Protein AF-A0A2E4CVR0-F1 (afdb_monomer)

Radius of gyration: 14.0 Å; Cα contacts (8 Å, |Δi|>4): 209; chains: 1; bounding box: 33×24×49 Å

Mean predicted aligned error: 4.01 Å

Sequence (113 aa):
MRNAGGAVSVIASYQAYIGGPDLYNSAGKRLDRPWQILRQDRANVHRFGKSQRGDQSDPFFASAKNREIMERMVANGSISPSAARRIVQGDVIVEVDILGDGDHGRAVNVTVY

Secondary structure (DSSP, 8-state):
-----PPPEEEEEEEEEE-GGGGB-TTSPBP-SHHHHHHHHHHIIIII--PPTTPPP-TTTTSHHHHHTHHHHHHHSEE-HHHHHHHHH--EEEEEEEEEETTEEEEEEEEE-

Solvent-accessible surface area (backbone atoms only — not comparable to full-atom values): 6256 Å² total; per-residue (Å²): 134,84,78,75,80,77,71,73,40,79,66,50,57,36,39,38,54,42,40,78,79,24,41,29,49,99,85,68,48,76,46,83,46,44,43,55,27,56,36,36,37,41,38,23,48,61,72,66,71,60,65,54,91,78,45,50,77,50,84,66,48,58,38,68,72,52,40,69,46,32,57,58,17,49,73,62,38,46,64,49,75,65,45,42,52,43,58,47,72,35,81,36,39,36,38,37,40,34,28,16,53,84,93,46,78,56,21,28,39,48,48,67,102

Structure (mmCIF, N/CA/C/O backbone):
data_AF-A0A2E4CVR0-F1
#
_entry.id   AF-A0A2E4CVR0-F1
#
loop_
_atom_site.group_PDB
_atom_site.id
_atom_site.type_symbol
_atom_site.label_atom_id
_atom_site.label_alt_id
_atom_site.label_comp_id
_atom_site.label_asym_id
_atom_site.label_entity_id
_atom_site.label_seq_id
_atom_site.pdbx_PDB_ins_code
_atom_site.Cartn_x
_atom_site.Cartn_y
_atom_site.Cartn_z
_atom_site.occupancy
_atom_site.B_iso_or_equiv
_atom_site.auth_seq_id
_atom_site.auth_comp_id
_atom_site.auth_asym_id
_atom_site.auth_atom_id
_atom_site.pdbx_PDB_model_num
ATOM 1 N N . MET A 1 1 ? 11.972 -2.521 -37.409 1.00 40.09 1 MET A N 1
ATOM 2 C CA . MET A 1 1 ? 12.687 -1.804 -36.332 1.00 40.09 1 MET A CA 1
ATOM 3 C C . MET A 1 1 ? 11.975 -2.125 -35.026 1.00 40.09 1 MET A C 1
ATOM 5 O O . MET A 1 1 ? 10.770 -1.932 -34.957 1.00 40.09 1 MET A O 1
ATOM 9 N N . ARG A 1 2 ? 12.658 -2.746 -34.057 1.00 43.44 2 ARG A N 1
ATOM 10 C CA . ARG A 1 2 ? 12.075 -3.099 -32.752 1.00 43.44 2 ARG A CA 1
ATOM 11 C C . ARG A 1 2 ? 12.126 -1.850 -31.868 1.00 43.44 2 ARG A C 1
ATOM 13 O O . ARG A 1 2 ? 13.224 -1.399 -31.563 1.00 43.44 2 ARG A O 1
ATOM 20 N N . ASN A 1 3 ? 10.975 -1.281 -31.512 1.00 42.12 3 ASN A N 1
ATOM 21 C CA . ASN A 1 3 ? 10.916 -0.208 -30.519 1.00 42.12 3 ASN A CA 1
ATOM 22 C C . ASN A 1 3 ? 11.388 -0.752 -29.165 1.00 42.12 3 ASN A C 1
ATOM 24 O O . ASN A 1 3 ? 10.982 -1.841 -28.756 1.00 42.12 3 ASN A O 1
ATOM 28 N N . ALA A 1 4 ? 12.289 -0.007 -28.528 1.00 46.53 4 ALA A N 1
ATOM 29 C CA . ALA A 1 4 ? 12.873 -0.305 -27.230 1.00 46.53 4 ALA A CA 1
ATOM 30 C C . ALA A 1 4 ? 11.780 -0.613 -26.193 1.00 46.53 4 ALA A C 1
ATOM 32 O O . ALA A 1 4 ? 10.773 0.089 -26.117 1.00 46.53 4 ALA A O 1
ATOM 33 N N . GLY A 1 5 ? 11.972 -1.671 -25.402 1.00 46.00 5 GLY A N 1
ATOM 34 C CA . GLY A 1 5 ? 11.118 -1.942 -24.251 1.00 46.00 5 GLY A CA 1
ATOM 35 C C . GLY A 1 5 ? 11.208 -0.767 -23.282 1.00 46.00 5 GLY A C 1
ATOM 36 O O . GLY A 1 5 ? 12.282 -0.523 -22.739 1.00 46.00 5 GLY A O 1
ATOM 37 N N . GLY A 1 6 ? 10.110 -0.022 -23.117 1.00 56.66 6 GLY A N 1
ATOM 38 C CA . GLY A 1 6 ? 10.044 1.132 -22.218 1.00 56.66 6 GLY A CA 1
ATOM 39 C C . GLY A 1 6 ? 10.534 0.749 -20.824 1.00 56.66 6 GLY A C 1
ATOM 40 O O . GLY A 1 6 ? 10.064 -0.245 -20.254 1.00 56.66 6 GLY A O 1
ATOM 41 N N . ALA A 1 7 ? 11.528 1.487 -20.330 1.00 65.88 7 ALA A N 1
ATOM 42 C CA . ALA A 1 7 ? 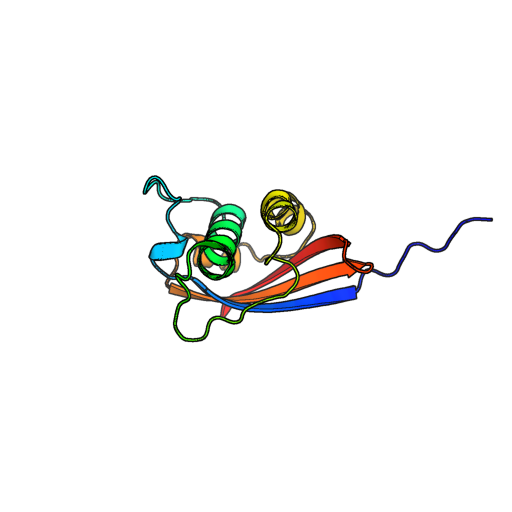12.136 1.240 -19.035 1.00 65.88 7 ALA A CA 1
ATOM 43 C C . ALA A 1 7 ? 11.077 1.435 -17.946 1.00 65.88 7 ALA A C 1
ATOM 45 O O . ALA A 1 7 ? 10.484 2.501 -17.834 1.00 65.88 7 ALA A O 1
ATOM 46 N N . VAL A 1 8 ? 10.830 0.390 -17.160 1.00 80.25 8 VAL A N 1
ATOM 47 C CA . VAL A 1 8 ? 9.960 0.483 -15.988 1.00 80.25 8 VAL A CA 1
ATOM 48 C C . VAL A 1 8 ? 10.689 1.302 -14.922 1.00 80.25 8 VAL A C 1
ATOM 50 O O . VAL A 1 8 ? 11.792 0.929 -14.525 1.00 80.25 8 VAL A O 1
ATOM 53 N N . SER A 1 9 ? 10.089 2.400 -14.466 1.00 91.81 9 SER A N 1
ATOM 54 C CA . SER A 1 9 ? 10.618 3.271 -13.408 1.00 91.81 9 SER A CA 1
ATOM 55 C C . SER A 1 9 ? 9.591 3.468 -12.294 1.00 91.81 9 SER A C 1
ATOM 57 O O . SER A 1 9 ? 8.423 3.101 -12.441 1.00 91.81 9 SER A O 1
ATOM 59 N N . VAL A 1 10 ? 10.020 4.034 -11.163 1.00 95.50 10 VAL A N 1
ATOM 60 C CA . VAL A 1 10 ? 9.088 4.508 -10.133 1.00 95.50 10 VAL A CA 1
ATOM 61 C C . VAL A 1 10 ? 8.384 5.753 -10.670 1.00 95.50 10 VAL A C 1
ATOM 63 O O . VAL A 1 10 ? 9.034 6.760 -10.949 1.00 95.50 10 VAL A O 1
ATOM 66 N N . ILE A 1 11 ? 7.065 5.669 -10.842 1.00 95.69 11 ILE A N 1
ATOM 67 C CA . ILE A 1 11 ? 6.233 6.758 -11.381 1.00 95.69 11 ILE A CA 1
ATOM 68 C C . ILE A 1 11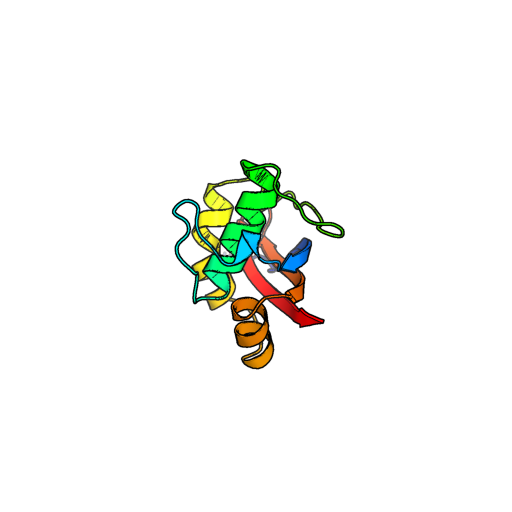 ? 5.529 7.558 -10.279 1.00 95.69 11 ILE A C 1
ATOM 70 O O . ILE A 1 11 ? 5.162 8.711 -10.492 1.00 95.69 11 ILE A O 1
ATOM 74 N N . ALA A 1 12 ? 5.347 6.956 -9.104 1.00 96.19 12 ALA A N 1
ATOM 75 C CA . ALA A 1 12 ? 4.890 7.600 -7.879 1.00 96.19 12 ALA A CA 1
ATOM 76 C C . ALA A 1 12 ? 5.189 6.686 -6.684 1.00 96.19 12 ALA A C 1
ATOM 78 O O . ALA A 1 12 ? 5.345 5.477 -6.860 1.00 96.19 12 ALA A O 1
ATOM 79 N N . SER A 1 13 ? 5.193 7.255 -5.483 1.00 97.56 13 SER A N 1
ATOM 80 C CA . SER A 1 13 ? 5.299 6.505 -4.231 1.00 97.56 13 SER A CA 1
ATOM 81 C C . SER A 1 13 ? 4.402 7.127 -3.169 1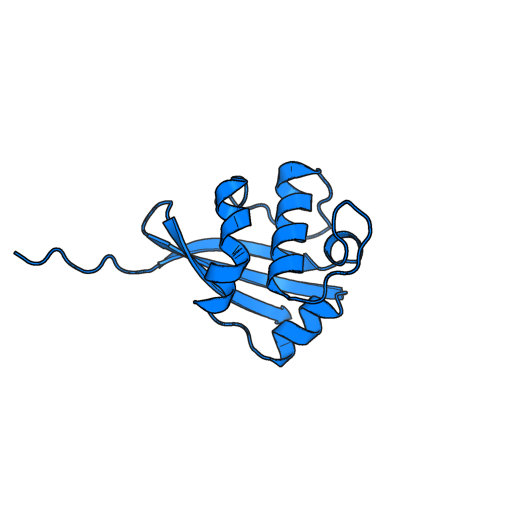.00 97.56 13 SER A C 1
ATOM 83 O O . SER A 1 13 ? 4.055 8.307 -3.269 1.00 97.56 13 SER A O 1
ATOM 85 N N . TYR A 1 14 ? 4.029 6.346 -2.157 1.00 98.31 14 TYR A N 1
ATOM 86 C CA . TYR A 1 14 ? 3.346 6.865 -0.975 1.00 98.31 14 TYR A CA 1
ATOM 87 C C . TYR A 1 14 ? 3.679 6.074 0.285 1.00 98.31 14 TYR A C 1
ATOM 89 O O . TYR A 1 14 ? 3.913 4.865 0.245 1.00 98.31 14 TYR A O 1
ATOM 97 N N . GLN A 1 15 ? 3.618 6.770 1.417 1.00 98.44 15 GLN A N 1
ATOM 98 C CA . GLN A 1 15 ? 3.555 6.172 2.744 1.00 98.44 15 GLN A CA 1
ATOM 99 C C . GLN A 1 15 ? 2.105 6.117 3.241 1.00 98.44 15 GLN A C 1
ATOM 101 O O . GLN A 1 15 ? 1.337 7.059 3.033 1.00 98.44 15 GLN A O 1
ATOM 106 N N . ALA A 1 16 ? 1.728 5.026 3.906 1.00 98.12 16 ALA A N 1
ATOM 107 C CA . ALA A 1 16 ? 0.419 4.882 4.539 1.00 98.12 16 ALA A CA 1
ATOM 108 C C . ALA A 1 16 ? 0.511 4.100 5.850 1.00 98.12 16 ALA A C 1
ATOM 110 O O . ALA A 1 16 ? 1.328 3.188 5.982 1.00 98.12 16 ALA A O 1
ATOM 111 N N . TYR A 1 17 ? -0.346 4.433 6.807 1.00 98.44 17 TYR A N 1
ATOM 112 C CA . TYR A 1 17 ? -0.561 3.656 8.017 1.00 98.44 17 TYR A CA 1
ATOM 113 C C . TYR A 1 17 ? -1.821 2.804 7.856 1.00 98.44 17 TYR A C 1
ATOM 115 O O . TYR A 1 17 ? -2.935 3.316 7.891 1.00 98.44 17 TYR A O 1
ATOM 123 N N . ILE A 1 18 ? -1.633 1.488 7.726 1.00 98.44 18 ILE A N 1
ATOM 124 C CA . ILE A 1 18 ? -2.720 0.522 7.551 1.00 98.44 18 ILE A CA 1
ATOM 125 C C . ILE A 1 18 ? -3.430 0.322 8.887 1.00 98.44 18 ILE A C 1
ATOM 127 O O . ILE A 1 18 ? -2.974 -0.449 9.740 1.00 98.44 18 ILE A O 1
ATOM 131 N N . GLY A 1 19 ? -4.551 1.013 9.076 1.00 96.38 19 GLY A N 1
ATOM 132 C CA . GLY A 1 19 ? -5.345 0.932 10.295 1.00 96.38 19 GLY A CA 1
ATOM 133 C C . GLY A 1 19 ? -6.641 0.155 10.136 1.00 96.38 19 GLY A C 1
ATOM 134 O O . GLY A 1 19 ? -6.956 -0.421 9.097 1.00 96.38 19 GLY A O 1
ATOM 135 N N . GLY A 1 20 ? -7.435 0.156 11.209 1.00 97.19 20 GLY A N 1
ATOM 136 C CA . GLY A 1 20 ? -8.728 -0.528 11.262 1.00 97.19 20 GLY A CA 1
ATOM 137 C C . GLY A 1 20 ? -9.634 -0.285 10.042 1.00 97.19 20 GLY A C 1
ATOM 138 O O . GLY A 1 20 ? -10.140 -1.269 9.506 1.00 97.19 20 GLY A O 1
ATOM 139 N N . PRO A 1 21 ? -9.834 0.963 9.569 1.00 96.75 21 PRO A N 1
ATOM 140 C CA . PRO A 1 21 ? -10.681 1.259 8.407 1.00 96.75 21 PRO A CA 1
ATOM 141 C C . PRO A 1 21 ? -10.257 0.595 7.089 1.00 96.75 21 PRO A C 1
ATOM 143 O O . PRO A 1 21 ? -11.108 0.406 6.219 1.00 96.75 21 PRO A O 1
ATOM 146 N N . ASP A 1 22 ? -8.984 0.235 6.928 1.00 98.19 22 ASP A N 1
ATOM 147 C CA . ASP A 1 22 ? -8.456 -0.357 5.689 1.00 98.19 22 ASP A CA 1
ATOM 148 C C . ASP A 1 22 ? -8.638 -1.872 5.643 1.00 98.19 22 ASP A C 1
ATOM 150 O O . ASP A 1 22 ? -8.597 -2.491 4.581 1.00 98.19 22 ASP A O 1
ATOM 154 N N . LEU A 1 23 ? -8.883 -2.483 6.804 1.00 98.69 23 LEU A N 1
ATOM 155 C CA . LEU A 1 23 ? -9.044 -3.927 6.945 1.00 98.69 23 LEU A CA 1
ATOM 156 C C . LEU A 1 23 ? -10.434 -4.412 6.519 1.00 98.69 23 LEU A C 1
ATOM 158 O O . LEU A 1 23 ? -10.670 -5.619 6.491 1.00 98.69 23 LEU A O 1
ATOM 162 N N . TYR A 1 24 ? -11.362 -3.512 6.188 1.00 98.44 24 TYR A N 1
ATOM 163 C CA . TYR A 1 24 ? -12.746 -3.857 5.867 1.00 98.44 24 TYR A CA 1
ATOM 164 C C . TYR A 1 24 ? -13.204 -3.181 4.583 1.00 98.44 24 TYR A C 1
ATOM 166 O O . TYR A 1 24 ? -12.956 -2.000 4.360 1.00 98.44 24 TYR A O 1
ATOM 174 N N . ASN A 1 25 ? -13.942 -3.915 3.753 1.00 96.88 25 ASN A N 1
ATOM 175 C CA . ASN A 1 25 ? -14.592 -3.301 2.601 1.00 96.88 25 ASN A CA 1
ATOM 176 C C . ASN A 1 25 ? -15.762 -2.390 3.024 1.00 96.88 25 ASN A C 1
ATOM 178 O O . ASN A 1 25 ? -16.175 -2.356 4.183 1.00 96.88 25 ASN A O 1
ATOM 182 N N . SER A 1 26 ? -16.371 -1.698 2.059 1.00 93.00 26 SER A N 1
ATOM 183 C CA . SER A 1 26 ? -17.511 -0.802 2.309 1.00 93.00 26 SER A CA 1
ATOM 184 C C . SER A 1 26 ? -18.762 -1.482 2.887 1.00 93.00 26 SER A C 1
ATOM 186 O O . SER A 1 26 ? -19.659 -0.782 3.343 1.00 93.00 26 SER A O 1
ATOM 188 N N . ALA A 1 27 ? -18.839 -2.816 2.863 1.00 96.31 27 ALA A N 1
ATOM 189 C CA . ALA A 1 27 ? -19.907 -3.598 3.487 1.00 96.31 27 ALA A CA 1
ATOM 190 C C . ALA A 1 27 ? -19.531 -4.113 4.893 1.00 96.31 27 ALA A C 1
ATOM 192 O O . ALA A 1 27 ? -20.271 -4.902 5.472 1.00 96.31 27 ALA A O 1
ATOM 193 N N . GLY A 1 28 ? -18.373 -3.718 5.434 1.00 96.81 28 GLY A N 1
ATOM 194 C CA . GLY A 1 28 ? -17.888 -4.154 6.745 1.00 96.81 28 GLY A CA 1
ATOM 195 C C . GLY A 1 28 ? -17.295 -5.566 6.766 1.00 96.81 28 GLY A C 1
ATOM 196 O O . GLY A 1 28 ? -17.028 -6.099 7.841 1.00 96.81 28 GLY A O 1
ATOM 197 N N . LYS A 1 29 ? -17.067 -6.201 5.608 1.00 98.50 29 LYS A N 1
ATOM 198 C CA . LYS A 1 29 ? -16.439 -7.530 5.546 1.00 98.50 29 LYS A CA 1
ATOM 199 C C . LYS A 1 29 ? -14.922 -7.403 5.666 1.00 98.50 29 LYS A C 1
ATOM 201 O O . LYS A 1 29 ? -14.311 -6.648 4.909 1.00 98.50 29 LYS A O 1
ATOM 206 N N . ARG A 1 30 ? -14.330 -8.192 6.573 1.00 98.50 30 ARG A N 1
ATOM 207 C CA . ARG A 1 30 ? -12.875 -8.291 6.760 1.00 98.50 30 ARG A CA 1
ATOM 208 C C . ARG A 1 30 ? -12.194 -8.746 5.468 1.00 98.50 30 ARG A C 1
ATOM 210 O O . ARG A 1 30 ? -12.615 -9.725 4.850 1.00 98.50 30 ARG A O 1
ATOM 217 N N . LEU A 1 31 ? -11.147 -8.026 5.093 1.00 98.75 31 LEU A N 1
ATOM 218 C CA . LEU A 1 31 ? -10.271 -8.323 3.969 1.00 98.75 31 LEU A CA 1
ATOM 219 C C . LEU A 1 31 ? -9.131 -9.238 4.429 1.00 98.75 31 LEU A C 1
ATOM 221 O O . LEU A 1 31 ? -8.616 -9.092 5.540 1.00 98.75 31 LEU A O 1
ATOM 225 N N . ASP A 1 32 ? -8.753 -10.187 3.577 1.00 98.50 32 ASP A N 1
ATOM 226 C CA . ASP A 1 32 ? -7.788 -11.247 3.892 1.00 98.50 32 ASP A CA 1
ATOM 227 C C . ASP A 1 32 ? -6.601 -11.298 2.917 1.00 98.50 32 ASP A C 1
ATOM 229 O O . ASP A 1 32 ? -5.667 -12.081 3.108 1.00 98.50 32 ASP A O 1
ATOM 233 N N . ARG A 1 33 ? -6.594 -10.437 1.890 1.00 98.69 33 ARG A N 1
ATOM 234 C CA . ARG A 1 33 ? -5.476 -10.289 0.952 1.00 98.69 33 ARG A CA 1
ATOM 235 C C . ARG A 1 33 ? -4.823 -8.907 1.062 1.00 98.69 33 ARG A C 1
ATOM 237 O O . ARG A 1 33 ? -5.537 -7.905 1.083 1.00 98.69 33 ARG A O 1
ATOM 244 N N . PRO A 1 34 ? -3.479 -8.815 1.004 1.00 98.62 34 PRO A N 1
ATOM 245 C CA . PRO A 1 34 ? -2.769 -7.534 1.045 1.00 98.62 34 PRO A CA 1
ATOM 246 C C . PRO A 1 34 ? -3.235 -6.548 -0.030 1.00 98.62 34 PRO A C 1
ATOM 248 O O . PRO A 1 34 ? -3.458 -5.378 0.258 1.00 98.62 34 PRO A O 1
ATOM 251 N N . TRP A 1 35 ? -3.455 -7.021 -1.262 1.00 98.81 35 TRP A N 1
ATOM 252 C CA . TRP A 1 35 ? -3.909 -6.157 -2.354 1.00 98.81 35 TRP A CA 1
ATOM 253 C C . TRP A 1 35 ? -5.307 -5.578 -2.110 1.00 98.81 35 TRP A C 1
ATOM 255 O O . TRP A 1 35 ? -5.593 -4.478 -2.576 1.00 98.81 35 TRP A O 1
ATOM 265 N N . GLN A 1 36 ? -6.183 -6.293 -1.390 1.00 98.88 36 GLN A N 1
ATOM 266 C CA . GLN A 1 36 ? -7.514 -5.788 -1.051 1.00 98.88 36 GLN A CA 1
ATOM 267 C C . GLN A 1 36 ? -7.396 -4.623 -0.076 1.00 98.88 36 GLN A C 1
ATOM 269 O O . GLN A 1 36 ? -8.067 -3.614 -0.257 1.00 98.88 36 GLN A O 1
ATOM 274 N N . ILE A 1 37 ? -6.524 -4.768 0.922 1.00 98.81 37 ILE A N 1
ATOM 275 C CA . ILE A 1 37 ? -6.297 -3.777 1.974 1.00 98.81 37 ILE A CA 1
ATOM 276 C C . ILE A 1 37 ? -5.633 -2.531 1.392 1.00 98.81 37 ILE A C 1
ATOM 278 O O . ILE A 1 37 ? -6.160 -1.443 1.567 1.00 98.81 37 ILE A O 1
ATOM 282 N N . LEU A 1 38 ? -4.576 -2.683 0.585 1.00 98.69 38 LEU A N 1
ATOM 283 C CA . LEU A 1 38 ? -3.958 -1.556 -0.129 1.00 98.69 38 LEU A CA 1
ATOM 284 C C . LEU A 1 38 ? -4.965 -0.843 -1.050 1.00 98.69 38 LEU A C 1
ATOM 286 O O . LEU A 1 38 ? -5.002 0.383 -1.118 1.00 98.69 38 LEU A O 1
ATOM 290 N N . ARG A 1 39 ? -5.831 -1.591 -1.749 1.00 98.69 39 ARG A N 1
ATOM 291 C CA . ARG A 1 39 ? -6.897 -1.000 -2.576 1.00 98.69 39 ARG A CA 1
ATOM 292 C C . ARG A 1 39 ? -7.920 -0.239 -1.726 1.00 98.69 39 ARG A C 1
ATOM 294 O O . ARG A 1 39 ? -8.385 0.817 -2.157 1.00 98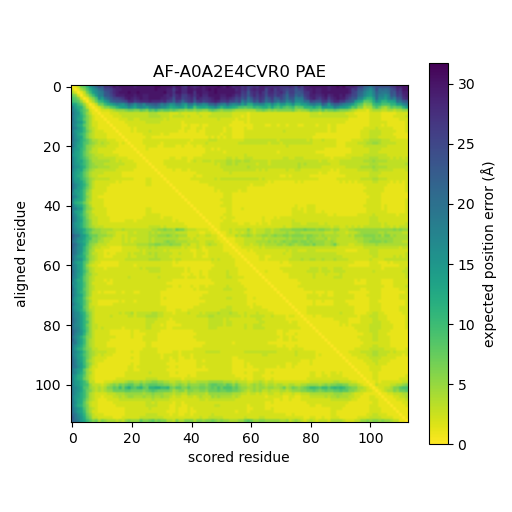.69 39 ARG A O 1
ATOM 301 N N . GLN A 1 40 ? -8.303 -0.787 -0.574 1.00 98.69 40 GLN A N 1
ATOM 302 C CA . GLN A 1 40 ? -9.267 -0.179 0.339 1.00 98.69 40 GLN A CA 1
ATOM 303 C C . GLN A 1 40 ? -8.706 1.092 0.978 1.00 98.69 40 GLN A C 1
ATOM 305 O O . GLN A 1 40 ? -9.398 2.103 0.959 1.00 98.69 40 GLN A O 1
ATOM 310 N N . ASP A 1 41 ? -7.455 1.068 1.428 1.00 98.50 41 ASP A N 1
ATOM 311 C CA . ASP A 1 41 ? -6.692 2.228 1.900 1.00 98.50 41 ASP A CA 1
ATOM 312 C C . ASP A 1 41 ? -6.672 3.342 0.839 1.00 98.50 41 ASP A C 1
ATOM 314 O O . ASP A 1 41 ? -7.153 4.454 1.067 1.00 98.50 41 ASP A O 1
ATOM 318 N N . ARG A 1 42 ? -6.287 3.027 -0.405 1.00 98.44 42 ARG A N 1
ATOM 319 C CA . ARG A 1 42 ? -6.323 4.025 -1.487 1.00 98.44 42 ARG A CA 1
ATOM 320 C C . ARG A 1 42 ? -7.734 4.521 -1.810 1.00 98.44 42 ARG A C 1
ATOM 322 O O . ARG A 1 42 ? -7.905 5.666 -2.225 1.00 98.44 42 ARG A O 1
ATOM 329 N N . ALA A 1 43 ? -8.771 3.706 -1.625 1.00 98.38 43 ALA A N 1
ATOM 330 C CA . ALA A 1 43 ? -10.150 4.181 -1.732 1.00 98.38 43 ALA A CA 1
ATOM 331 C C . ALA A 1 43 ? -10.543 5.079 -0.544 1.00 98.38 43 ALA A C 1
ATOM 333 O O . ALA A 1 43 ? -11.252 6.068 -0.738 1.00 98.38 43 ALA A O 1
ATOM 334 N N . ASN A 1 44 ? -10.077 4.773 0.666 1.00 97.81 44 ASN A N 1
ATOM 335 C CA . ASN A 1 44 ? -10.298 5.569 1.867 1.00 97.81 44 ASN A CA 1
ATOM 336 C C . ASN A 1 44 ? -9.705 6.972 1.705 1.00 97.81 44 ASN A C 1
ATOM 338 O O . ASN A 1 44 ? -10.440 7.946 1.881 1.00 97.81 44 ASN A O 1
ATOM 342 N N . VAL A 1 45 ? -8.456 7.076 1.250 1.00 97.56 45 VAL A N 1
ATOM 343 C CA . VAL A 1 45 ? -7.785 8.358 0.981 1.00 97.56 45 VAL A CA 1
ATOM 344 C C . VAL A 1 45 ? -8.465 9.133 -0.154 1.00 97.56 45 VAL A C 1
ATOM 346 O O . VAL A 1 45 ? -8.875 10.275 0.041 1.00 97.56 45 VAL A O 1
ATOM 349 N N . HIS A 1 46 ? -8.645 8.519 -1.331 1.00 97.69 46 HIS A N 1
ATOM 350 C CA . HIS A 1 46 ? -9.012 9.262 -2.551 1.00 97.69 46 HIS A CA 1
ATOM 351 C C . HIS A 1 46 ? -10.509 9.395 -2.827 1.00 97.69 46 HIS A C 1
ATOM 353 O O . HIS A 1 46 ? -10.919 10.264 -3.592 1.00 97.69 46 HIS A O 1
ATOM 359 N N . ARG A 1 47 ? -11.342 8.513 -2.267 1.00 96.81 47 ARG A N 1
ATOM 360 C CA . ARG A 1 47 ? -12.791 8.500 -2.530 1.00 96.81 47 ARG A CA 1
ATOM 361 C C . ARG A 1 47 ? -13.612 8.848 -1.299 1.00 96.81 47 ARG A C 1
ATOM 363 O O . ARG A 1 47 ? -14.634 9.513 -1.436 1.00 96.81 47 ARG A O 1
ATOM 370 N N . PHE A 1 48 ? -13.221 8.353 -0.127 1.00 94.75 48 PHE A N 1
ATOM 371 C CA . PHE A 1 48 ? -14.052 8.454 1.074 1.00 94.75 48 PHE A CA 1
ATOM 372 C C . PHE A 1 48 ? -13.604 9.542 2.056 1.00 94.75 48 PHE A C 1
ATOM 374 O O . PHE A 1 48 ? -14.329 9.794 3.014 1.00 94.75 48 PHE A O 1
ATOM 381 N N . GLY A 1 49 ? -12.443 10.175 1.842 1.00 92.31 49 GLY A N 1
ATOM 382 C CA . GLY A 1 49 ? -11.896 11.180 2.759 1.00 92.31 49 GLY A CA 1
ATOM 383 C C . GLY A 1 49 ? -11.547 10.613 4.142 1.00 92.31 49 GLY A C 1
ATOM 384 O O . GLY A 1 49 ? -11.556 11.343 5.127 1.00 92.31 49 GLY A O 1
ATOM 385 N N . LYS A 1 50 ? -11.273 9.305 4.225 1.00 93.19 50 LYS A N 1
ATOM 386 C CA . LYS A 1 50 ? -10.954 8.557 5.452 1.00 93.19 50 LYS A CA 1
ATOM 387 C C . LYS A 1 50 ? -9.447 8.317 5.578 1.00 93.19 50 LYS A C 1
ATOM 389 O O . LYS A 1 50 ? -9.018 7.185 5.751 1.00 93.19 50 LYS A O 1
ATOM 394 N N . SER A 1 51 ? -8.656 9.375 5.435 1.00 91.88 51 SER A N 1
ATOM 395 C CA . SER A 1 51 ? -7.200 9.303 5.596 1.00 91.88 51 SER A CA 1
ATOM 396 C C . SER A 1 51 ? -6.819 9.235 7.076 1.00 91.88 51 SER A C 1
ATOM 398 O O . SER A 1 51 ? -7.455 9.876 7.918 1.00 91.88 51 SER A O 1
ATOM 400 N N . GLN A 1 52 ? -5.767 8.493 7.394 1.00 92.81 52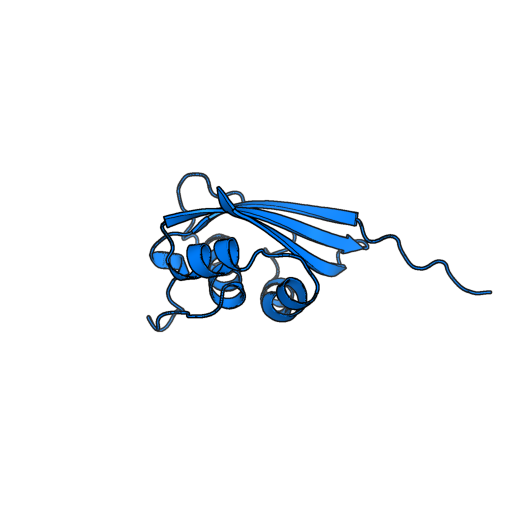 GLN A N 1
ATOM 401 C CA . GLN A 1 52 ? -5.190 8.382 8.727 1.00 92.81 52 GLN A CA 1
ATOM 402 C C . GLN A 1 52 ? -3.980 9.313 8.890 1.00 92.81 52 GLN A C 1
ATOM 404 O O . GLN A 1 52 ? -3.407 9.828 7.928 1.00 92.81 52 GLN A O 1
ATOM 409 N N . ARG A 1 53 ? -3.593 9.588 10.142 1.00 93.25 53 ARG A N 1
ATOM 410 C CA . ARG A 1 53 ? -2.459 10.474 10.434 1.00 93.25 53 ARG A CA 1
ATOM 411 C C . ARG A 1 53 ? -1.168 9.869 9.879 1.00 93.25 53 ARG A C 1
ATOM 413 O O . ARG A 1 53 ? -0.772 8.793 10.307 1.00 93.25 53 ARG A O 1
ATOM 420 N N . GLY A 1 54 ? -0.485 10.623 9.020 1.00 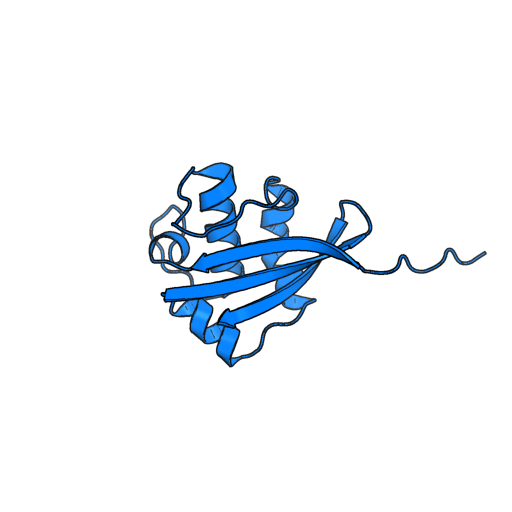89.50 54 GLY A N 1
ATOM 421 C CA . GLY A 1 54 ? 0.766 10.200 8.385 1.00 89.50 54 GLY A CA 1
ATOM 422 C C . GLY A 1 54 ? 0.581 9.617 6.984 1.00 89.50 54 GLY A C 1
ATOM 423 O O . GLY A 1 54 ? 1.577 9.439 6.290 1.00 89.50 54 GLY A O 1
ATOM 424 N N . ASP A 1 55 ? -0.658 9.388 6.541 1.00 96.31 55 ASP A N 1
ATOM 425 C CA . ASP A 1 55 ? -0.915 8.951 5.173 1.00 96.31 55 ASP A CA 1
ATOM 426 C C . ASP A 1 55 ? -0.566 10.043 4.171 1.00 96.31 55 ASP A C 1
ATOM 428 O O . ASP A 1 55 ? -0.918 11.217 4.321 1.00 96.31 55 ASP A O 1
ATOM 432 N N . GLN A 1 56 ? 0.078 9.616 3.097 1.00 97.88 56 GLN A N 1
ATOM 433 C CA . GLN A 1 56 ? 0.325 10.432 1.928 1.00 97.88 56 GLN A CA 1
ATOM 434 C C . GLN A 1 56 ? -0.711 10.118 0.850 1.00 97.88 56 GLN A C 1
ATOM 436 O O . GLN A 1 56 ? -1.120 8.969 0.645 1.00 97.88 56 GLN A O 1
ATOM 441 N N . SER A 1 57 ? -1.120 11.166 0.141 1.00 96.31 57 SER A N 1
ATOM 442 C CA . SER A 1 57 ? -1.844 11.033 -1.119 1.00 96.31 57 SER A CA 1
ATOM 443 C C . SER A 1 57 ? -0.876 10.653 -2.242 1.00 96.31 57 SER A C 1
ATOM 445 O O . SER A 1 57 ? 0.334 10.839 -2.123 1.00 96.31 57 SER A O 1
ATOM 447 N N . ASP A 1 58 ? -1.414 10.152 -3.348 1.00 95.62 58 ASP A N 1
ATOM 448 C CA . ASP A 1 58 ? -0.654 9.806 -4.542 1.00 95.62 58 ASP A CA 1
ATOM 449 C C . ASP A 1 58 ? -1.469 10.103 -5.814 1.00 95.62 58 ASP A C 1
ATOM 451 O O 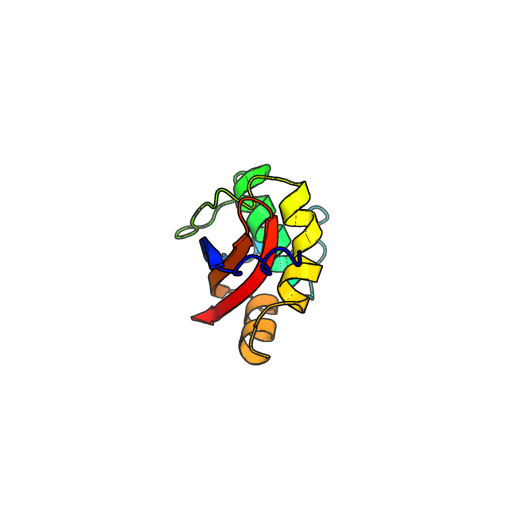. ASP A 1 58 ? -2.679 9.866 -5.852 1.00 95.62 58 ASP A O 1
ATOM 455 N N . PRO A 1 59 ? -0.848 10.621 -6.885 1.00 93.44 59 PRO A N 1
ATOM 456 C CA . PRO A 1 59 ? -1.584 10.981 -8.095 1.00 93.44 59 PRO A CA 1
ATOM 457 C C . PRO A 1 59 ? -2.096 9.756 -8.871 1.00 93.44 59 PRO A C 1
ATOM 459 O O . PRO A 1 59 ? -3.044 9.869 -9.647 1.00 93.44 59 PRO A O 1
ATOM 462 N N . PHE A 1 60 ? -1.494 8.578 -8.675 1.00 96.88 60 PHE A N 1
ATOM 463 C CA . PHE A 1 60 ? -1.787 7.384 -9.464 1.00 96.88 60 PHE A CA 1
ATOM 464 C C . PHE A 1 60 ? -3.119 6.738 -9.063 1.00 96.88 60 PHE A C 1
ATOM 466 O O . PHE A 1 60 ? -3.979 6.482 -9.911 1.00 96.88 60 PHE A O 1
ATOM 473 N N . PHE A 1 61 ? -3.327 6.505 -7.770 1.00 97.81 61 PHE A N 1
ATOM 474 C CA . PHE A 1 61 ? -4.512 5.867 -7.212 1.00 97.81 61 PHE A CA 1
ATOM 475 C C . PHE A 1 61 ? -5.654 6.834 -6.911 1.00 97.81 61 PHE A C 1
ATOM 477 O O . PHE A 1 61 ? -6.702 6.377 -6.452 1.00 97.81 61 PHE A O 1
ATOM 484 N N . ALA A 1 62 ? -5.539 8.118 -7.265 1.00 96.25 62 ALA A N 1
ATOM 485 C CA . ALA A 1 62 ? -6.694 9.010 -7.386 1.00 96.25 62 ALA A CA 1
ATOM 486 C C . ALA A 1 62 ? -7.734 8.445 -8.382 1.00 96.25 62 ALA A C 1
ATOM 488 O O . ALA A 1 62 ? -8.947 8.503 -8.150 1.00 96.25 62 ALA A O 1
ATOM 489 N N . SER A 1 63 ? -7.267 7.782 -9.447 1.00 97.00 63 SER A N 1
ATOM 490 C CA . SER A 1 63 ? -8.106 7.105 -10.441 1.00 97.00 63 SER A CA 1
ATOM 491 C C . SER A 1 63 ? -8.686 5.780 -9.929 1.00 97.00 63 SER A C 1
ATOM 493 O O . SER A 1 63 ? -7.963 4.879 -9.497 1.00 97.00 63 SER A O 1
ATOM 495 N N . ALA A 1 64 ? -10.007 5.609 -10.057 1.00 97.31 64 ALA A N 1
ATOM 496 C CA . ALA A 1 64 ? -10.682 4.349 -9.732 1.00 97.31 64 ALA A CA 1
ATOM 497 C C . ALA A 1 64 ? -10.163 3.167 -10.566 1.00 97.31 64 ALA A C 1
ATOM 499 O O . ALA A 1 64 ? -9.894 2.104 -10.010 1.00 97.31 64 ALA A O 1
ATOM 500 N N . LYS A 1 65 ? -9.924 3.389 -11.864 1.00 97.31 65 LYS A N 1
ATOM 501 C CA . LYS A 1 65 ? -9.377 2.385 -12.788 1.00 97.31 65 LYS A CA 1
ATOM 502 C C . LYS A 1 65 ? -7.998 1.884 -12.344 1.00 97.31 65 LYS A C 1
ATOM 504 O O . LYS A 1 65 ? -7.693 0.701 -12.464 1.00 97.31 65 LYS A O 1
ATOM 509 N N . ASN A 1 66 ? -7.171 2.766 -11.784 1.00 97.81 66 ASN A N 1
ATOM 510 C CA . ASN A 1 66 ? -5.851 2.384 -11.284 1.00 97.81 66 ASN A CA 1
ATOM 511 C C . ASN A 1 66 ? -5.952 1.570 -9.987 1.00 97.81 66 ASN A C 1
ATOM 513 O O . ASN A 1 66 ? -5.218 0.601 -9.806 1.00 97.81 66 ASN A O 1
ATOM 517 N N . ARG A 1 67 ? -6.922 1.875 -9.114 1.00 98.12 67 ARG A N 1
ATOM 518 C CA . ARG A 1 67 ? -7.197 1.048 -7.925 1.00 98.12 67 ARG A CA 1
ATOM 519 C C . ARG A 1 67 ? -7.675 -0.359 -8.301 1.00 98.12 67 ARG A C 1
ATOM 521 O O . ARG A 1 67 ? -7.309 -1.329 -7.634 1.00 98.12 67 ARG A O 1
ATOM 528 N N . GLU A 1 68 ? -8.452 -0.505 -9.374 1.00 98.06 68 GLU A N 1
ATOM 529 C CA . GLU A 1 68 ? -8.943 -1.808 -9.853 1.00 98.06 68 GLU A CA 1
ATOM 530 C C . GLU A 1 68 ? -7.809 -2.769 -10.230 1.00 98.06 68 GLU A C 1
ATOM 532 O O . GLU A 1 68 ? -7.900 -3.959 -9.938 1.00 98.06 68 GLU A O 1
ATOM 537 N N . ILE A 1 69 ? -6.691 -2.276 -10.765 1.00 98.00 69 ILE A N 1
ATOM 538 C CA . ILE A 1 69 ? -5.562 -3.131 -11.166 1.00 98.00 69 ILE A CA 1
ATOM 539 C C . ILE A 1 69 ? -4.593 -3.488 -10.024 1.00 98.00 69 ILE A C 1
ATOM 541 O O . ILE A 1 69 ? -3.618 -4.194 -10.274 1.00 98.00 69 ILE A O 1
ATOM 545 N N . MET A 1 70 ? -4.863 -3.067 -8.778 1.00 98.56 70 MET A N 1
ATOM 546 C CA . MET A 1 70 ? -3.989 -3.302 -7.612 1.00 98.56 70 MET A CA 1
ATOM 547 C C . MET A 1 70 ? -3.589 -4.776 -7.432 1.00 98.56 70 MET A C 1
ATOM 549 O O . MET A 1 70 ? -2.420 -5.067 -7.209 1.00 98.56 70 MET A O 1
ATOM 553 N N . GLU A 1 71 ? -4.527 -5.719 -7.571 1.00 98.62 71 GLU A N 1
ATOM 554 C CA . GLU A 1 71 ? -4.238 -7.159 -7.465 1.00 98.62 71 GLU A CA 1
ATOM 555 C C . GLU A 1 71 ? -3.141 -7.599 -8.442 1.00 98.62 71 GLU A C 1
ATOM 557 O O . GLU A 1 71 ? -2.164 -8.231 -8.043 1.00 98.62 71 GLU A O 1
ATOM 562 N N . ARG A 1 72 ? -3.264 -7.192 -9.710 1.00 98.44 72 ARG A N 1
ATOM 563 C CA . ARG A 1 72 ? -2.267 -7.472 -10.746 1.00 98.44 72 ARG A CA 1
ATOM 564 C C . ARG A 1 72 ? -0.933 -6.795 -10.434 1.00 98.44 72 ARG A C 1
ATOM 566 O O . ARG A 1 72 ? 0.112 -7.392 -10.654 1.00 98.44 72 ARG A O 1
ATOM 573 N N . MET A 1 73 ? -0.956 -5.560 -9.936 1.00 98.50 73 MET A N 1
ATOM 574 C CA . MET A 1 73 ? 0.271 -4.827 -9.614 1.00 98.50 73 MET A CA 1
ATOM 575 C C . MET A 1 73 ? 1.029 -5.467 -8.447 1.00 98.50 73 MET A C 1
ATOM 577 O O . MET A 1 73 ? 2.248 -5.581 -8.519 1.00 98.50 73 MET A O 1
ATOM 581 N N . VAL A 1 74 ? 0.321 -5.934 -7.414 1.00 98.38 74 VAL A N 1
ATOM 582 C CA . VAL A 1 74 ? 0.925 -6.686 -6.303 1.00 98.38 74 VAL A CA 1
ATOM 583 C C . VAL A 1 74 ? 1.475 -8.024 -6.797 1.00 98.38 74 VAL A C 1
ATOM 585 O O . VAL A 1 74 ? 2.579 -8.395 -6.419 1.00 98.38 74 VAL A O 1
ATOM 588 N N . ALA A 1 75 ? 0.748 -8.727 -7.673 1.00 98.00 75 ALA A N 1
ATOM 589 C CA . ALA A 1 75 ? 1.213 -9.987 -8.257 1.00 98.00 75 ALA A CA 1
ATOM 590 C C . ALA A 1 75 ? 2.473 -9.829 -9.132 1.00 98.00 75 ALA A C 1
ATOM 592 O O . ALA A 1 75 ? 3.287 -10.745 -9.194 1.00 98.00 75 ALA A O 1
ATOM 593 N N . ASN A 1 76 ? 2.636 -8.680 -9.793 1.00 97.69 76 ASN A N 1
ATOM 594 C CA . ASN A 1 76 ? 3.787 -8.383 -10.651 1.00 97.69 76 ASN A CA 1
ATOM 595 C C . ASN A 1 76 ? 4.964 -7.727 -9.916 1.00 97.69 76 ASN A C 1
ATOM 597 O O . ASN A 1 76 ? 6.024 -7.549 -10.513 1.00 97.69 76 ASN A O 1
ATOM 601 N N . GLY A 1 77 ? 4.757 -7.279 -8.680 1.00 97.31 77 GLY A N 1
ATOM 602 C CA . GLY A 1 77 ? 5.747 -6.539 -7.912 1.00 97.31 77 GLY A CA 1
ATOM 603 C C . GLY A 1 77 ? 6.389 -7.369 -6.814 1.00 97.31 77 GLY A C 1
ATOM 604 O O . GLY A 1 77 ? 6.460 -8.596 -6.895 1.00 97.31 77 GLY A O 1
ATOM 605 N N . SER A 1 78 ? 6.871 -6.692 -5.774 1.00 97.81 78 SER A N 1
ATOM 606 C CA . SER A 1 78 ? 7.529 -7.348 -4.648 1.00 97.81 78 SER A CA 1
ATOM 607 C C . SER A 1 78 ? 6.871 -7.007 -3.318 1.00 97.81 78 SER A C 1
ATOM 609 O O . SER A 1 78 ? 6.747 -5.841 -2.948 1.00 97.81 78 SER A O 1
ATOM 611 N N . ILE A 1 79 ? 6.541 -8.044 -2.555 1.00 98.25 79 ILE A N 1
ATOM 612 C CA . ILE A 1 79 ? 6.149 -7.958 -1.152 1.00 98.25 79 ILE A CA 1
ATOM 613 C C . ILE A 1 79 ? 6.686 -9.196 -0.436 1.00 98.25 79 ILE A C 1
ATOM 615 O O . ILE A 1 79 ? 6.509 -10.322 -0.906 1.00 98.25 79 ILE A O 1
ATOM 619 N N . SER A 1 80 ? 7.364 -9.020 0.697 1.00 98.38 80 SER A N 1
ATOM 620 C CA . SER A 1 80 ? 7.841 -10.177 1.456 1.00 98.38 80 SER A CA 1
ATOM 621 C C . SER A 1 80 ? 6.663 -10.921 2.111 1.00 98.38 80 SER A C 1
ATOM 623 O O . SER A 1 80 ? 5.661 -10.301 2.484 1.00 98.38 80 SER A O 1
ATOM 625 N N . PRO A 1 81 ? 6.748 -12.247 2.328 1.00 98.25 81 PRO A N 1
ATOM 626 C CA . PRO A 1 81 ? 5.682 -12.982 3.013 1.00 98.25 81 PRO A CA 1
ATOM 627 C C . PRO A 1 81 ? 5.383 -12.460 4.428 1.00 98.25 81 PRO A C 1
ATOM 629 O O . PRO A 1 81 ? 4.246 -12.529 4.894 1.00 98.25 81 PRO A O 1
ATOM 632 N N . SER A 1 82 ? 6.390 -11.928 5.131 1.00 98.38 82 SER A N 1
ATOM 633 C CA . SER A 1 82 ? 6.198 -11.270 6.427 1.00 98.38 82 SER A CA 1
ATOM 634 C C . SER A 1 82 ? 5.442 -9.949 6.283 1.00 98.38 82 SER A C 1
ATOM 636 O O . SER A 1 82 ? 4.465 -9.756 7.002 1.00 98.38 82 SER A O 1
ATOM 638 N N . ALA A 1 83 ? 5.826 -9.094 5.330 1.00 98.44 83 ALA A N 1
ATOM 639 C CA . ALA A 1 83 ? 5.122 -7.852 5.012 1.00 98.44 83 ALA A CA 1
ATOM 640 C C . ALA A 1 83 ? 3.648 -8.102 4.664 1.00 98.44 83 ALA A C 1
ATOM 642 O O . ALA A 1 83 ? 2.761 -7.486 5.248 1.00 98.44 83 ALA A O 1
ATOM 643 N N . ALA A 1 84 ? 3.368 -9.072 3.790 1.00 98.69 84 ALA A N 1
ATOM 644 C CA . ALA A 1 84 ? 2.007 -9.439 3.405 1.00 98.69 84 ALA A CA 1
ATOM 645 C C . ALA A 1 84 ? 1.133 -9.814 4.614 1.00 98.69 84 ALA A C 1
ATOM 647 O O . ALA A 1 84 ? 0.009 -9.330 4.743 1.00 98.69 84 ALA A O 1
ATOM 648 N N . ARG A 1 85 ? 1.654 -10.642 5.529 1.00 98.69 85 ARG A N 1
ATOM 649 C CA . ARG A 1 85 ? 0.934 -11.021 6.758 1.00 98.69 85 ARG A CA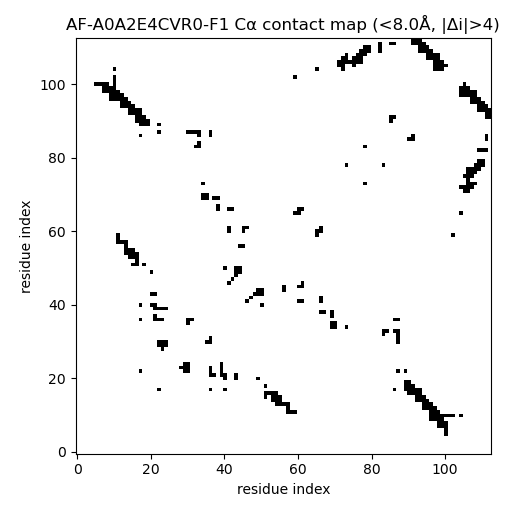 1
ATOM 650 C C . ARG A 1 85 ? 0.693 -9.826 7.676 1.00 98.69 85 ARG A C 1
ATOM 652 O O . ARG A 1 85 ? -0.409 -9.693 8.196 1.00 98.69 85 ARG A O 1
ATOM 659 N N . ARG A 1 86 ? 1.695 -8.960 7.837 1.00 98.69 86 ARG A N 1
ATOM 660 C CA . ARG A 1 86 ? 1.600 -7.740 8.648 1.00 98.69 86 ARG A CA 1
ATOM 661 C C . ARG A 1 86 ? 0.530 -6.780 8.119 1.00 98.69 86 ARG A C 1
ATOM 663 O O . ARG A 1 86 ? -0.285 -6.307 8.896 1.00 98.69 86 ARG A O 1
ATOM 670 N N . ILE A 1 87 ? 0.447 -6.582 6.803 1.00 98.75 87 ILE A N 1
ATOM 671 C CA . ILE A 1 87 ? -0.615 -5.768 6.184 1.00 98.75 87 ILE A CA 1
ATOM 672 C C . ILE A 1 87 ? -2.002 -6.358 6.465 1.00 98.75 87 ILE A C 1
ATOM 674 O O . ILE A 1 87 ? -2.924 -5.622 6.793 1.00 98.75 87 ILE A O 1
ATOM 678 N N . VAL A 1 88 ? -2.156 -7.685 6.376 1.00 98.75 88 VAL A N 1
ATOM 679 C CA . VAL A 1 88 ? -3.434 -8.357 6.682 1.00 98.75 88 VAL A CA 1
ATOM 680 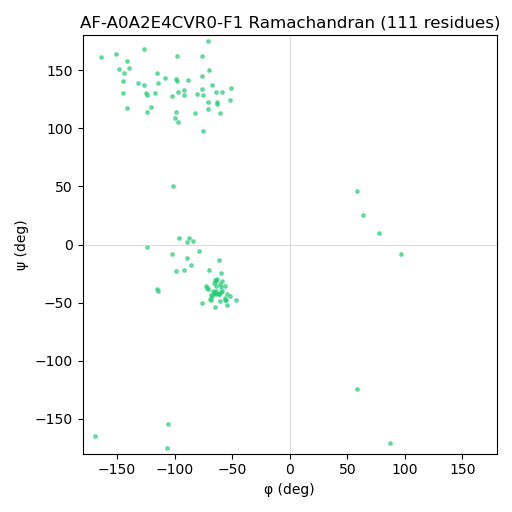C C . VAL A 1 88 ? -3.822 -8.231 8.157 1.00 98.75 88 VAL A C 1
ATOM 682 O O . VAL A 1 88 ? -5.011 -8.144 8.476 1.00 98.75 88 VAL A O 1
ATOM 685 N N . GLN A 1 89 ? -2.840 -8.211 9.058 1.00 98.44 89 GLN A N 1
ATOM 686 C CA . GLN A 1 89 ? -3.056 -7.978 10.487 1.00 98.44 89 GLN A CA 1
ATOM 687 C C . GLN A 1 89 ? -3.451 -6.521 10.771 1.00 98.44 89 GLN A C 1
ATOM 689 O O . GLN A 1 89 ? -4.364 -6.305 11.571 1.00 98.44 89 GLN A O 1
ATOM 694 N N . GLY A 1 90 ? -2.845 -5.571 10.053 1.00 98.00 90 GLY A N 1
ATOM 695 C CA . GLY A 1 90 ? -2.976 -4.131 10.261 1.00 98.00 90 GLY A CA 1
ATOM 696 C C . GLY A 1 90 ? -1.973 -3.600 11.283 1.00 98.00 90 GLY A C 1
ATOM 697 O O . GLY A 1 90 ? -1.073 -4.324 11.704 1.00 98.00 90 GLY A O 1
ATOM 698 N N . ASP A 1 91 ? -2.150 -2.337 11.670 1.00 97.75 91 ASP A N 1
ATOM 699 C CA . ASP A 1 91 ? -1.292 -1.609 12.613 1.00 97.75 91 ASP A CA 1
ATOM 700 C C . ASP A 1 91 ? 0.177 -1.536 12.165 1.00 97.75 91 ASP A C 1
ATOM 702 O O . ASP A 1 91 ? 1.113 -1.803 12.917 1.00 97.75 91 ASP A O 1
ATOM 706 N N . VAL A 1 92 ? 0.384 -1.207 10.888 1.00 98.06 92 VAL A N 1
ATOM 707 C CA . VAL A 1 92 ? 1.718 -1.097 10.289 1.00 98.06 92 VAL A CA 1
ATOM 708 C C . VAL A 1 92 ? 1.827 0.089 9.351 1.00 98.06 92 VAL A C 1
ATOM 710 O O . VAL A 1 92 ? 0.849 0.483 8.718 1.00 98.06 92 VAL A O 1
ATOM 713 N N . ILE A 1 93 ? 3.040 0.623 9.223 1.00 98.50 93 ILE A N 1
ATOM 714 C CA . ILE A 1 93 ? 3.359 1.616 8.200 1.00 98.50 93 ILE A CA 1
ATOM 715 C C . ILE A 1 93 ? 3.882 0.881 6.973 1.00 98.50 93 ILE A C 1
ATOM 717 O O . ILE A 1 93 ? 4.751 0.011 7.076 1.00 98.50 93 ILE A O 1
ATOM 721 N N . VAL A 1 94 ? 3.361 1.250 5.810 1.00 98.50 94 VAL A N 1
ATOM 722 C CA . VAL A 1 94 ? 3.830 0.772 4.515 1.00 98.50 94 VAL A CA 1
ATOM 723 C C . VAL A 1 94 ? 4.408 1.917 3.705 1.00 98.50 94 VAL A C 1
ATOM 725 O O . VAL A 1 94 ? 3.934 3.049 3.780 1.00 98.50 94 VAL A O 1
ATOM 728 N N . GLU A 1 95 ? 5.405 1.596 2.898 1.00 98.62 95 GLU A N 1
ATOM 729 C CA . GLU A 1 95 ? 5.851 2.419 1.783 1.00 98.62 95 GLU A CA 1
ATOM 730 C C . GLU A 1 95 ? 5.631 1.627 0.501 1.00 98.62 95 GLU A C 1
ATOM 732 O O . GLU A 1 95 ? 5.966 0.439 0.422 1.00 98.62 95 GLU A O 1
ATOM 737 N N . VAL A 1 96 ? 4.991 2.273 -0.468 1.00 98.62 96 VAL A N 1
ATOM 738 C CA . VAL A 1 96 ? 4.581 1.658 -1.724 1.00 98.62 96 VAL A CA 1
ATOM 739 C C . VAL A 1 96 ? 5.171 2.448 -2.873 1.00 98.62 96 VAL A C 1
ATOM 741 O O . VAL A 1 96 ? 4.764 3.583 -3.115 1.00 98.62 96 VAL A O 1
ATOM 744 N N . ASP A 1 97 ? 6.072 1.812 -3.614 1.00 98.44 97 ASP A N 1
ATOM 745 C CA . ASP A 1 97 ? 6.574 2.320 -4.885 1.00 98.44 97 ASP A CA 1
ATOM 746 C C . ASP A 1 97 ? 5.728 1.772 -6.027 1.00 98.44 97 ASP A C 1
ATOM 748 O O . ASP A 1 97 ? 5.525 0.561 -6.156 1.00 98.44 97 ASP A O 1
ATOM 752 N N . ILE A 1 98 ? 5.257 2.662 -6.891 1.00 98.12 98 ILE A N 1
ATOM 753 C CA . ILE A 1 98 ? 4.450 2.334 -8.060 1.00 98.12 98 ILE A CA 1
ATOM 754 C C . ILE A 1 98 ? 5.374 2.309 -9.268 1.00 98.12 98 ILE A C 1
ATOM 756 O O . ILE A 1 98 ? 5.907 3.340 -9.674 1.00 98.12 98 ILE A O 1
ATOM 760 N N . LEU A 1 99 ? 5.551 1.128 -9.857 1.00 97.50 99 LEU A N 1
ATOM 761 C CA . LEU A 1 99 ? 6.414 0.935 -11.015 1.00 97.50 99 LEU A CA 1
ATOM 762 C C . LEU A 1 99 ? 5.594 0.954 -12.299 1.00 97.50 99 LEU A C 1
ATOM 764 O O . LEU A 1 99 ? 4.590 0.242 -12.417 1.00 97.50 99 LEU A O 1
ATOM 768 N N . GLY A 1 100 ? 6.034 1.723 -13.287 1.00 95.56 100 GLY A N 1
ATOM 769 C CA . GLY A 1 100 ? 5.289 1.913 -14.522 1.00 95.56 100 GLY A CA 1
ATOM 770 C C . GLY A 1 100 ? 6.077 2.605 -15.622 1.00 95.56 100 GLY A C 1
ATOM 771 O O . GLY A 1 100 ? 7.302 2.670 -15.587 1.00 95.56 100 GLY A O 1
ATOM 772 N N . ASP A 1 101 ? 5.334 3.071 -16.618 1.00 90.69 101 ASP A N 1
ATOM 773 C CA . ASP A 1 101 ? 5.814 3.887 -17.730 1.00 90.69 101 ASP A CA 1
ATOM 774 C C . ASP A 1 101 ? 4.738 4.942 -18.025 1.00 90.69 101 ASP A C 1
ATOM 776 O O . ASP A 1 101 ? 3.584 4.596 -18.294 1.00 90.69 101 ASP A O 1
ATOM 780 N N . GLY A 1 102 ? 5.079 6.223 -17.873 1.00 84.12 102 GLY A N 1
ATOM 781 C CA . GLY A 1 102 ? 4.101 7.314 -17.907 1.00 84.12 102 GLY A CA 1
ATOM 782 C C . GLY A 1 102 ? 3.009 7.162 -16.839 1.00 84.12 102 GLY A C 1
ATOM 783 O O . GLY A 1 102 ? 3.295 7.043 -15.651 1.00 84.12 102 GLY A O 1
ATOM 784 N N . ASP A 1 103 ? 1.748 7.157 -17.266 1.00 83.44 103 ASP A N 1
ATOM 785 C CA . ASP A 1 103 ? 0.554 6.966 -16.430 1.00 83.44 103 ASP A CA 1
ATOM 786 C C . ASP A 1 103 ? 0.134 5.488 -16.278 1.00 83.44 103 ASP A C 1
ATOM 788 O O . ASP A 1 103 ? -0.865 5.179 -15.622 1.00 83.44 103 ASP A O 1
ATOM 792 N N . HIS A 1 104 ? 0.891 4.552 -16.861 1.00 91.38 104 HIS A N 1
ATOM 793 C CA . HIS A 1 104 ? 0.572 3.127 -16.854 1.00 91.38 104 HIS A CA 1
ATOM 794 C C . HIS A 1 104 ? 1.329 2.380 -15.748 1.00 91.38 104 HIS A C 1
ATOM 796 O O . HIS A 1 104 ? 2.509 2.052 -15.886 1.00 91.38 104 HIS A O 1
ATOM 802 N N . GLY A 1 105 ? 0.622 2.016 -14.674 1.00 95.31 105 GLY A N 1
ATOM 803 C CA . GLY A 1 105 ? 1.165 1.183 -13.598 1.00 95.31 105 GLY A CA 1
ATOM 804 C C . GLY A 1 105 ? 1.251 -0.299 -13.972 1.00 95.31 105 GLY A C 1
ATOM 805 O O . GLY A 1 105 ? 0.302 -0.891 -14.502 1.00 95.31 105 GLY A O 1
ATOM 806 N N . ARG A 1 106 ? 2.397 -0.912 -13.672 1.00 97.06 106 ARG A N 1
ATOM 807 C CA . ARG A 1 106 ? 2.726 -2.308 -13.996 1.00 97.06 106 ARG A CA 1
ATOM 808 C C . ARG A 1 106 ? 2.898 -3.187 -12.762 1.00 97.06 106 ARG A C 1
ATOM 810 O O . ARG A 1 106 ? 2.461 -4.339 -12.797 1.00 97.06 106 ARG A O 1
ATOM 817 N N . ALA A 1 107 ? 3.499 -2.651 -11.703 1.00 98.00 107 ALA A N 1
ATOM 818 C CA . ALA A 1 107 ? 3.806 -3.368 -10.470 1.00 98.00 107 ALA A CA 1
ATOM 819 C C . ALA A 1 107 ? 3.814 -2.420 -9.259 1.00 98.00 107 ALA A C 1
ATOM 821 O O . ALA A 1 107 ? 3.882 -1.203 -9.434 1.00 98.00 107 ALA A O 1
ATOM 822 N N . VAL A 1 108 ? 3.754 -2.976 -8.046 1.00 98.38 108 VAL A N 1
ATOM 823 C CA . VAL A 1 108 ? 4.058 -2.239 -6.808 1.00 98.38 108 VAL A CA 1
ATOM 824 C C . VAL A 1 108 ? 5.106 -2.963 -5.976 1.00 98.38 108 VAL A C 1
ATOM 826 O O . VAL A 1 108 ? 5.014 -4.175 -5.785 1.00 98.38 108 VAL A O 1
ATOM 829 N N . ASN A 1 109 ? 6.063 -2.220 -5.435 1.00 98.50 109 ASN A N 1
ATOM 830 C CA . ASN A 1 109 ? 6.968 -2.736 -4.415 1.00 98.50 109 ASN A CA 1
ATOM 831 C C . ASN A 1 109 ? 6.514 -2.214 -3.057 1.00 98.50 109 ASN A C 1
ATOM 833 O O . ASN A 1 109 ? 6.287 -1.018 -2.903 1.00 98.50 109 ASN A O 1
ATOM 837 N N . VAL A 1 110 ? 6.338 -3.121 -2.097 1.00 98.62 110 VAL A N 1
ATOM 838 C CA . VAL A 1 110 ? 5.766 -2.810 -0.786 1.00 98.62 110 VAL A CA 1
ATOM 839 C C . VAL A 1 110 ? 6.761 -3.157 0.312 1.00 98.62 110 VAL A C 1
ATOM 841 O O . VAL A 1 110 ? 7.106 -4.328 0.508 1.00 98.62 110 VAL A O 1
ATOM 844 N N . THR A 1 111 ? 7.158 -2.137 1.064 1.00 98.56 111 THR A N 1
ATOM 845 C CA . THR A 1 111 ? 7.998 -2.242 2.261 1.00 98.56 111 THR A CA 1
ATOM 846 C C . THR A 1 111 ? 7.145 -1.962 3.493 1.00 98.56 111 THR A C 1
ATOM 848 O O . THR A 1 111 ? 6.241 -1.134 3.447 1.00 98.56 111 THR A O 1
ATOM 851 N N . VAL A 1 112 ? 7.399 -2.675 4.593 1.00 98.19 112 VAL A N 1
ATOM 852 C CA . VAL A 1 112 ? 6.659 -2.520 5.856 1.00 98.19 112 VAL A CA 1
ATOM 853 C C . VAL A 1 112 ? 7.644 -2.229 6.978 1.00 98.19 112 VAL A C 1
ATOM 855 O O . VAL A 1 112 ? 8.607 -2.984 7.138 1.00 98.19 112 VAL A O 1
ATOM 858 N N . TYR A 1 113 ? 7.363 -1.186 7.758 1.00 93.31 113 TYR A N 1
ATOM 859 C CA . TYR A 1 113 ? 8.139 -0.764 8.926 1.00 93.31 113 TYR A CA 1
ATOM 860 C C . TYR A 1 113 ? 7.474 -1.273 10.197 1.00 93.31 113 TYR A C 1
ATOM 862 O O . TYR A 1 113 ? 6.261 -1.047 10.396 1.00 93.31 113 TYR A O 1
#

Foldseek 3Di:
DDDDDFDKDQPKKWKAAQDDQLQADPVRDGDQWLLSSVLRQLCCVQPVVNGDPRTDHIPLSVDPVSSVCSVQQAVQEDDDPVRGVDSSVGRWMKMWGFIDHHSDTGHIHIDID

pLDDT: mean 93.8, std 12.18, range [40.09, 98.88]